Protein AF-A0A413WJU8-F1 (afdb_monomer_lite)

Structure (mmCIF, N/CA/C/O backbone):
data_AF-A0A413WJU8-F1
#
_entry.id   AF-A0A413WJU8-F1
#
loop_
_atom_site.group_PDB
_atom_site.id
_atom_site.type_symbol
_atom_site.label_atom_id
_atom_site.label_alt_id
_atom_site.label_comp_id
_atom_site.label_asym_id
_atom_site.label_entity_id
_atom_site.label_seq_id
_atom_site.pdbx_PDB_ins_code
_atom_site.Cartn_x
_atom_site.Cartn_y
_atom_site.Cartn_z
_atom_site.occupancy
_atom_site.B_iso_or_equiv
_atom_site.auth_seq_id
_atom_site.auth_comp_id
_atom_site.auth_asym_id
_atom_site.auth_atom_id
_atom_site.pdbx_PDB_model_num
ATOM 1 N N . MET A 1 1 ? -9.259 3.397 16.733 1.00 67.56 1 MET A N 1
ATOM 2 C CA . MET A 1 1 ? -8.126 4.148 16.144 1.00 67.56 1 MET A CA 1
ATOM 3 C C . MET A 1 1 ? -6.894 3.269 15.934 1.00 67.56 1 MET A C 1
ATOM 5 O O . MET A 1 1 ? -6.549 3.055 14.785 1.00 67.56 1 MET A O 1
ATOM 9 N N . LYS A 1 2 ? -6.263 2.701 16.977 1.00 79.06 2 LYS A N 1
ATOM 10 C CA . LYS A 1 2 ? -5.007 1.925 16.836 1.00 79.06 2 LYS A CA 1
ATOM 11 C C . LYS A 1 2 ? -5.095 0.730 15.860 1.00 79.06 2 LYS A C 1
ATOM 13 O O . LYS A 1 2 ? -4.256 0.617 14.979 1.00 79.06 2 LYS A O 1
ATOM 18 N N . ALA A 1 3 ? -6.145 -0.093 15.954 1.00 77.00 3 ALA A N 1
ATOM 19 C CA . ALA A 1 3 ? -6.352 -1.249 15.065 1.00 77.00 3 ALA A CA 1
ATOM 20 C C . ALA A 1 3 ? -6.531 -0.870 13.580 1.00 77.00 3 ALA A C 1
ATOM 22 O O . ALA A 1 3 ? -6.028 -1.556 12.700 1.00 77.00 3 ALA A O 1
ATOM 23 N N . PHE A 1 4 ? -7.183 0.263 13.297 1.00 81.81 4 PHE A N 1
ATOM 24 C CA . PHE A 1 4 ? -7.362 0.757 11.928 1.00 81.81 4 PHE A CA 1
ATOM 25 C C . PHE A 1 4 ? -6.028 1.089 11.260 1.00 81.81 4 PHE A C 1
ATOM 27 O O . PHE A 1 4 ? -5.794 0.664 10.137 1.00 81.81 4 PHE A O 1
ATOM 34 N N . TRP A 1 5 ? -5.136 1.796 11.960 1.00 77.12 5 TRP A N 1
ATOM 35 C CA . TRP A 1 5 ? -3.819 2.146 11.424 1.00 77.12 5 TRP A CA 1
ATOM 36 C C . TRP A 1 5 ? -2.914 0.928 11.230 1.00 77.12 5 TRP A C 1
ATOM 38 O O . TRP A 1 5 ? -2.147 0.899 10.274 1.00 77.12 5 TRP A O 1
ATOM 48 N N . ILE A 1 6 ? -3.039 -0.092 12.085 1.00 81.12 6 ILE A N 1
ATOM 49 C CA . ILE A 1 6 ? -2.330 -1.368 11.916 1.00 81.12 6 ILE A CA 1
ATOM 50 C C . ILE A 1 6 ? -2.836 -2.087 10.661 1.00 81.12 6 ILE A C 1
ATOM 52 O O . ILE A 1 6 ? -2.034 -2.445 9.805 1.00 81.12 6 ILE A O 1
ATOM 56 N N . ASN A 1 7 ? -4.155 -2.230 10.506 1.00 78.31 7 ASN A N 1
ATOM 57 C CA . ASN A 1 7 ? -4.747 -2.877 9.333 1.00 78.31 7 ASN A CA 1
ATOM 58 C C . ASN A 1 7 ? -4.451 -2.101 8.044 1.00 78.31 7 ASN A C 1
ATOM 60 O O . ASN A 1 7 ? -4.104 -2.699 7.033 1.00 78.31 7 ASN A O 1
ATOM 64 N N . PHE A 1 8 ? -4.533 -0.770 8.083 1.00 81.44 8 PHE A N 1
ATOM 65 C CA . PHE A 1 8 ? -4.176 0.086 6.956 1.00 81.44 8 PHE A CA 1
ATOM 66 C C . 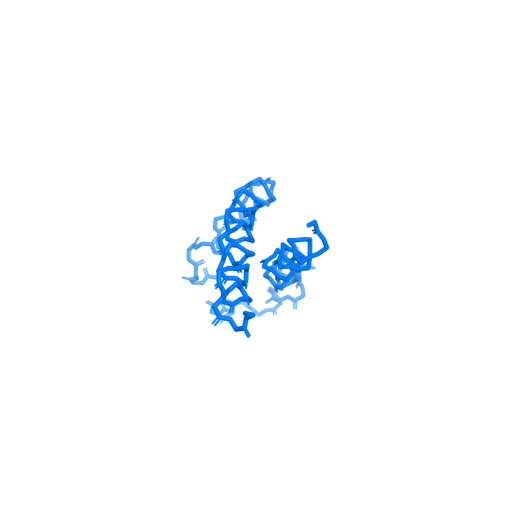PHE A 1 8 ? -2.704 -0.060 6.583 1.00 81.44 8 PHE A C 1
ATOM 68 O O . PHE A 1 8 ? -2.400 -0.305 5.421 1.00 81.44 8 PHE A O 1
ATOM 75 N N . GLY A 1 9 ? -1.800 0.022 7.562 1.00 79.19 9 GLY A N 1
ATOM 76 C CA . GLY A 1 9 ? -0.372 -0.179 7.339 1.00 79.19 9 GLY A CA 1
ATOM 77 C C . GLY A 1 9 ? -0.072 -1.550 6.741 1.00 79.19 9 GLY A C 1
ATOM 78 O O . GLY A 1 9 ? 0.725 -1.640 5.819 1.00 79.19 9 GLY A O 1
ATOM 79 N N . TYR A 1 10 ? -0.755 -2.602 7.192 1.00 78.06 10 TYR A N 1
ATOM 80 C CA . TYR A 1 10 ? -0.559 -3.954 6.669 1.00 78.06 10 TYR A CA 1
ATOM 81 C C . TYR A 1 10 ? -1.058 -4.101 5.225 1.00 78.06 10 TYR A C 1
ATOM 83 O O . TYR A 1 10 ? -0.335 -4.591 4.363 1.00 78.06 10 TYR A O 1
ATOM 91 N N . VAL A 1 11 ? -2.276 -3.629 4.945 1.00 76.19 11 VAL A N 1
ATOM 92 C CA . VAL A 1 11 ? -2.887 -3.695 3.607 1.00 76.19 11 VAL A CA 1
ATOM 93 C C . VAL A 1 11 ? -2.141 -2.810 2.612 1.00 76.19 11 VAL A C 1
ATOM 95 O O . VAL A 1 11 ? -2.017 -3.176 1.450 1.00 76.19 11 VAL A O 1
ATOM 98 N N . PHE A 1 12 ? -1.628 -1.663 3.056 1.00 77.44 12 PHE A N 1
ATOM 99 C CA . PHE A 1 12 ? -0.906 -0.728 2.203 1.00 77.44 12 PHE A CA 1
ATOM 100 C C . PHE A 1 12 ? 0.559 -1.139 2.001 1.00 77.44 12 PHE A C 1
ATOM 102 O O . PHE A 1 12 ? 1.012 -1.248 0.867 1.00 77.44 12 PHE A O 1
ATOM 109 N N . ALA A 1 13 ? 1.312 -1.410 3.071 1.00 71.88 13 ALA A N 1
ATOM 110 C CA . ALA A 1 13 ? 2.762 -1.603 2.991 1.00 71.88 13 ALA A CA 1
ATOM 111 C C . ALA A 1 13 ? 3.178 -2.928 2.336 1.00 71.88 13 ALA A C 1
ATOM 113 O O . ALA A 1 13 ? 4.143 -2.942 1.575 1.00 71.88 13 ALA A O 1
ATOM 114 N N . VAL A 1 14 ? 2.462 -4.029 2.597 1.00 70.69 14 VAL A N 1
ATOM 115 C CA . VAL A 1 14 ? 2.807 -5.364 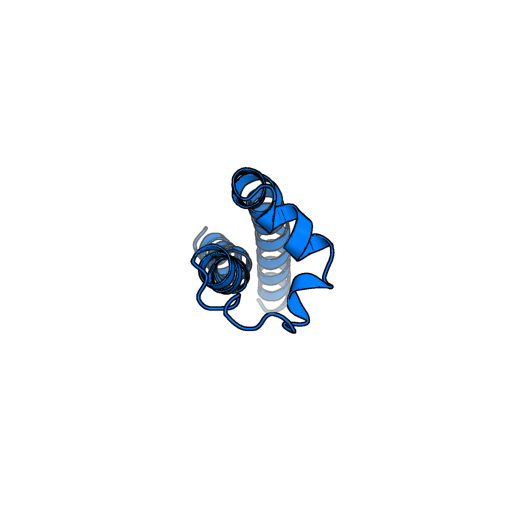2.066 1.00 70.69 14 VAL A CA 1
ATOM 116 C C . VAL A 1 14 ? 2.881 -5.396 0.528 1.00 70.69 14 VAL A C 1
ATOM 118 O O . VAL A 1 14 ? 3.829 -5.974 0.013 1.00 70.69 14 VAL A O 1
ATOM 121 N N . PRO A 1 15 ? 1.952 -4.773 -0.216 1.00 67.62 15 PRO A N 1
ATOM 122 C CA . PRO A 1 15 ? 2.021 -4.671 -1.678 1.00 67.62 15 PRO A CA 1
ATOM 123 C C . PRO A 1 15 ? 2.773 -3.438 -2.201 1.00 67.62 15 PRO A C 1
ATOM 125 O O . PRO A 1 15 ? 3.289 -3.477 -3.316 1.00 67.62 15 PRO A O 1
ATOM 128 N N . VAL A 1 16 ? 2.905 -2.366 -1.413 1.00 71.31 16 VAL A N 1
ATOM 129 C CA . VAL A 1 16 ? 3.762 -1.220 -1.773 1.00 71.31 16 VAL A CA 1
ATOM 130 C C . VAL A 1 16 ? 5.241 -1.618 -1.799 1.00 71.31 16 VAL A C 1
ATOM 132 O O . VAL A 1 16 ? 5.961 -1.193 -2.693 1.00 71.31 16 VAL A O 1
ATOM 135 N N . LEU A 1 17 ? 5.708 -2.452 -0.867 1.00 66.94 17 LEU A N 1
ATOM 136 C CA . LEU A 1 17 ? 7.099 -2.923 -0.816 1.00 66.94 17 LEU A CA 1
ATOM 137 C C . LEU A 1 17 ? 7.571 -3.621 -2.112 1.00 66.94 17 LEU A C 1
ATOM 139 O O . LEU A 1 17 ? 8.577 -3.183 -2.674 1.00 66.94 17 LEU A O 1
ATOM 143 N N . PRO A 1 18 ? 6.876 -4.651 -2.637 1.00 65.19 18 PRO A N 1
ATOM 144 C CA . PRO A 1 18 ? 7.230 -5.257 -3.912 1.00 65.19 18 PRO A CA 1
ATOM 145 C C . PRO A 1 18 ? 7.040 -4.278 -5.073 1.00 65.19 18 PRO A C 1
ATOM 147 O O . PRO A 1 18 ? 7.866 -4.277 -5.975 1.00 65.19 18 PRO A O 1
ATOM 150 N N . PHE A 1 19 ? 6.044 -3.385 -5.038 1.00 68.94 19 PHE A N 1
ATOM 151 C CA . PHE A 1 19 ? 5.907 -2.343 -6.060 1.00 68.94 19 PHE A CA 1
ATOM 152 C C . PHE A 1 19 ? 7.128 -1.409 -6.108 1.00 68.94 19 PHE A C 1
ATOM 154 O O . PHE A 1 19 ? 7.676 -1.164 -7.178 1.00 68.94 19 PHE A O 1
ATOM 161 N N . ILE A 1 20 ? 7.613 -0.947 -4.952 1.00 67.69 20 ILE A N 1
ATOM 162 C CA . ILE A 1 20 ? 8.822 -0.119 -4.839 1.00 67.69 20 ILE A CA 1
ATOM 163 C C . ILE A 1 20 ? 10.055 -0.887 -5.325 1.00 67.69 20 ILE A C 1
ATOM 165 O O . ILE A 1 20 ? 10.892 -0.300 -6.006 1.00 67.69 20 ILE A O 1
ATOM 169 N N . ALA A 1 21 ? 10.180 -2.179 -5.011 1.00 67.38 21 ALA A N 1
ATOM 170 C CA . ALA A 1 21 ? 11.278 -3.014 -5.502 1.00 67.38 21 ALA A CA 1
ATOM 171 C C . ALA A 1 21 ? 11.252 -3.157 -7.037 1.00 67.38 21 ALA A C 1
ATOM 173 O O . ALA A 1 21 ? 12.280 -3.037 -7.701 1.00 67.38 21 ALA A O 1
ATOM 174 N N . VAL A 1 22 ? 10.065 -3.336 -7.620 1.00 67.69 22 VAL A N 1
ATOM 175 C CA . VAL A 1 22 ? 9.888 -3.407 -9.074 1.00 67.69 22 VAL A CA 1
ATOM 176 C C . VAL A 1 22 ? 10.224 -2.055 -9.723 1.00 67.69 22 VAL A C 1
ATOM 178 O O . VAL A 1 22 ? 11.045 -2.014 -10.632 1.00 67.69 22 VAL A O 1
ATOM 181 N N . VAL A 1 23 ? 9.689 -0.937 -9.222 1.00 65.25 23 VAL A N 1
ATOM 182 C CA . VAL A 1 23 ? 9.956 0.408 -9.774 1.00 65.25 23 VAL A CA 1
ATOM 183 C C . VAL A 1 23 ? 11.426 0.827 -9.625 1.00 65.25 23 VAL A C 1
ATOM 185 O O . VAL A 1 23 ? 11.964 1.471 -10.519 1.00 65.25 23 VAL A O 1
ATOM 188 N N . ASN A 1 24 ? 12.108 0.432 -8.543 1.00 66.19 24 ASN A N 1
ATOM 189 C CA . ASN A 1 24 ? 13.549 0.674 -8.367 1.00 66.19 24 ASN A CA 1
ATOM 190 C C . ASN A 1 24 ? 14.439 -0.306 -9.155 1.00 66.19 24 ASN A C 1
ATOM 192 O O . ASN A 1 24 ? 15.655 -0.314 -8.977 1.00 66.19 24 ASN A O 1
ATOM 196 N N . GLY A 1 25 ? 13.856 -1.136 -10.022 1.00 56.75 25 GLY A N 1
ATOM 197 C CA . GLY A 1 25 ? 14.595 -1.975 -10.959 1.00 56.75 25 GLY A CA 1
ATOM 198 C C . GLY A 1 25 ? 15.190 -3.251 -10.364 1.00 56.75 25 GLY A C 1
ATOM 199 O O . GLY A 1 25 ? 15.761 -4.039 -11.110 1.00 56.75 25 GLY A O 1
ATOM 200 N N . THR A 1 26 ? 15.025 -3.534 -9.067 1.00 56.16 26 THR A N 1
ATOM 201 C CA . THR A 1 26 ? 15.609 -4.745 -8.460 1.00 56.16 26 THR A CA 1
ATOM 202 C C . THR A 1 26 ? 14.902 -6.032 -8.890 1.00 56.16 26 THR A C 1
ATOM 204 O O . THR A 1 26 ? 15.517 -7.094 -8.861 1.00 56.16 26 THR A O 1
ATOM 207 N N . ALA A 1 27 ? 13.649 -5.950 -9.354 1.00 53.75 27 ALA A N 1
ATOM 208 C CA . ALA A 1 27 ? 12.895 -7.095 -9.884 1.00 53.75 27 ALA A CA 1
ATOM 209 C C . ALA A 1 27 ? 12.834 -7.163 -11.429 1.00 53.75 27 ALA A C 1
ATOM 211 O O . ALA A 1 27 ? 12.413 -8.183 -11.974 1.00 53.75 27 ALA A O 1
ATOM 212 N N . LEU A 1 28 ? 13.241 -6.096 -12.135 1.00 50.56 28 LEU A N 1
ATOM 213 C CA . LEU A 1 28 ? 13.192 -5.986 -13.605 1.00 50.56 28 LEU A CA 1
ATOM 214 C C . LEU A 1 28 ? 14.473 -6.452 -14.312 1.00 50.56 28 LEU A C 1
ATOM 216 O O . LEU A 1 28 ? 14.500 -6.512 -15.536 1.00 50.56 28 LEU A O 1
ATOM 220 N N . CYS A 1 29 ? 15.520 -6.834 -13.576 1.00 51.81 29 CYS A N 1
ATOM 221 C CA . CYS A 1 29 ? 16.762 -7.355 -14.164 1.00 51.81 29 CYS A CA 1
ATOM 222 C C . CYS A 1 29 ? 16.619 -8.738 -14.837 1.00 51.81 29 CYS A C 1
ATOM 224 O O . CYS A 1 29 ? 17.617 -9.296 -15.286 1.00 51.81 29 CYS A O 1
ATOM 226 N N . SER A 1 30 ? 15.407 -9.296 -14.919 1.00 49.12 30 SER A N 1
ATOM 227 C CA . SER A 1 30 ? 15.096 -10.488 -15.706 1.00 49.12 30 SER A CA 1
ATOM 228 C C . SER A 1 30 ? 14.129 -10.100 -16.834 1.00 49.12 30 SER A C 1
ATOM 230 O O . SER A 1 30 ? 12.968 -9.803 -16.540 1.00 49.12 30 SER A O 1
ATOM 232 N N . PRO A 1 31 ? 14.570 -10.087 -18.106 1.00 54.22 31 PRO A N 1
ATOM 233 C CA . PRO A 1 31 ? 13.704 -9.802 -19.253 1.00 54.22 31 PRO A CA 1
ATOM 234 C C . PRO A 1 31 ? 12.563 -10.824 -19.441 1.00 54.22 31 PRO A C 1
ATOM 236 O O . PRO A 1 31 ? 11.621 -10.527 -20.166 1.00 54.22 31 PRO A O 1
ATOM 239 N N . ASP A 1 32 ? 12.599 -11.961 -18.735 1.00 57.16 32 ASP A N 1
ATOM 240 C CA . ASP A 1 32 ? 11.567 -13.012 -18.732 1.00 57.16 32 ASP A CA 1
ATOM 241 C C . ASP A 1 32 ? 10.702 -13.011 -17.454 1.00 57.16 32 ASP A C 1
ATOM 243 O O . ASP A 1 32 ? 10.103 -14.024 -17.088 1.00 57.16 32 ASP A O 1
ATOM 247 N N . SER A 1 33 ? 10.677 -11.912 -16.690 1.00 53.94 33 SER A N 1
ATOM 248 C CA . SER A 1 33 ? 9.958 -11.893 -15.413 1.00 53.94 33 SER A CA 1
ATOM 249 C C . SER A 1 33 ? 8.433 -11.937 -15.628 1.00 53.94 33 SER A C 1
ATOM 251 O O . SER A 1 33 ? 7.873 -10.971 -16.153 1.00 53.94 33 SER A O 1
ATOM 253 N N . PRO A 1 34 ? 7.717 -12.974 -15.142 1.00 58.59 34 PRO A N 1
ATOM 254 C CA . PRO A 1 34 ? 6.263 -13.118 -15.309 1.00 58.59 34 PRO A CA 1
ATOM 255 C C . PRO A 1 34 ? 5.455 -12.023 -14.589 1.00 58.59 34 PRO A C 1
ATOM 257 O O . PRO A 1 34 ? 4.233 -11.963 -14.698 1.00 58.59 34 PRO A O 1
ATOM 260 N N . LEU A 1 35 ? 6.117 -11.132 -13.842 1.00 54.72 35 LEU A N 1
ATOM 261 C CA . LEU A 1 35 ? 5.494 -9.935 -13.283 1.00 54.72 35 LEU A CA 1
ATOM 262 C C . LEU A 1 35 ? 5.132 -8.896 -14.358 1.00 54.72 35 LEU A C 1
ATOM 264 O O . LEU A 1 35 ? 4.231 -8.094 -14.112 1.00 54.72 35 LEU A O 1
ATOM 268 N N . LEU A 1 36 ? 5.793 -8.911 -15.525 1.00 55.31 36 LEU A N 1
ATOM 269 C CA . LEU A 1 36 ? 5.442 -8.049 -16.661 1.00 55.31 36 LEU A CA 1
ATOM 270 C C . LEU A 1 36 ? 4.120 -8.471 -17.326 1.00 55.31 36 LEU A C 1
ATOM 272 O O . LEU A 1 36 ? 3.412 -7.619 -17.858 1.00 55.31 36 LEU A O 1
ATOM 276 N N . ASP A 1 37 ? 3.760 -9.755 -17.235 1.00 58.84 37 ASP A N 1
ATOM 277 C CA . ASP A 1 37 ? 2.523 -10.311 -17.804 1.00 58.84 37 ASP A CA 1
ATOM 278 C C . ASP A 1 37 ? 1.278 -9.999 -16.969 1.00 58.84 37 ASP A C 1
ATOM 280 O O . ASP A 1 37 ? 0.152 -10.253 -17.399 1.00 58.84 37 ASP A O 1
ATOM 284 N N . ILE A 1 38 ? 1.444 -9.439 -15.767 1.00 61.62 38 ILE A N 1
ATOM 285 C CA . ILE A 1 38 ? 0.316 -9.046 -14.926 1.00 61.62 38 ILE A CA 1
ATOM 286 C C . ILE A 1 38 ? -0.101 -7.621 -15.333 1.00 61.62 38 ILE A C 1
ATOM 288 O O . ILE A 1 38 ? 0.568 -6.654 -14.957 1.00 61.62 38 ILE A O 1
ATOM 292 N N . PRO A 1 39 ? -1.234 -7.436 -16.042 1.00 59.19 39 PRO A N 1
ATOM 293 C CA . PRO A 1 39 ? -1.602 -6.151 -16.648 1.00 59.19 39 PRO A CA 1
ATOM 294 C C . PRO A 1 39 ? -1.773 -5.024 -15.620 1.00 59.19 39 PRO A C 1
ATOM 296 O O . PRO A 1 39 ? -1.508 -3.858 -15.908 1.00 59.19 39 PRO A O 1
ATOM 299 N N . VAL A 1 40 ? -2.160 -5.370 -14.389 1.00 60.75 40 VAL A N 1
ATOM 300 C CA . VAL A 1 40 ? -2.254 -4.429 -13.264 1.00 60.75 40 VAL A CA 1
ATOM 301 C C . VAL A 1 40 ? -0.880 -3.891 -12.850 1.00 60.75 40 VAL A C 1
ATOM 303 O O . VAL A 1 40 ? -0.748 -2.696 -12.599 1.00 60.75 40 VAL A O 1
ATOM 306 N N . LEU A 1 41 ? 0.148 -4.743 -12.802 1.00 63.19 41 LEU A N 1
ATOM 307 C CA . LEU A 1 41 ? 1.519 -4.324 -12.495 1.00 63.19 41 LEU A CA 1
ATOM 308 C C . LEU A 1 41 ? 2.087 -3.461 -13.625 1.00 63.19 41 LEU A C 1
ATOM 310 O O . LEU A 1 41 ? 2.678 -2.420 -13.343 1.00 63.19 41 LEU A O 1
ATOM 314 N N . GLY A 1 42 ? 1.823 -3.825 -14.884 1.00 61.31 42 GLY A N 1
ATOM 315 C CA . GLY A 1 42 ? 2.194 -3.025 -16.055 1.00 61.31 42 GLY A CA 1
ATOM 316 C C . GLY A 1 42 ? 1.585 -1.615 -16.053 1.00 61.31 42 GLY A C 1
ATOM 317 O O . GLY A 1 42 ? 2.291 -0.641 -16.305 1.00 61.31 42 GLY A O 1
ATOM 318 N N . PHE A 1 43 ? 0.304 -1.475 -15.689 1.00 64.19 43 PHE A N 1
ATOM 319 C CA . PHE A 1 43 ? -0.363 -0.170 -15.569 1.00 64.19 43 PHE A CA 1
ATOM 320 C C . PHE A 1 43 ? 0.302 0.736 -14.522 1.00 64.19 43 PHE A C 1
ATOM 322 O O . PHE A 1 43 ? 0.565 1.910 -14.786 1.00 64.19 43 PHE A O 1
ATOM 329 N N . PHE A 1 44 ? 0.613 0.194 -13.342 1.00 65.88 44 PHE A N 1
ATOM 330 C CA . PHE A 1 44 ? 1.254 0.972 -12.284 1.00 65.88 44 PHE A CA 1
ATOM 331 C C . PHE A 1 44 ? 2.736 1.248 -12.555 1.00 65.88 44 PHE A C 1
ATOM 333 O O . PHE A 1 44 ? 3.231 2.292 -12.145 1.00 65.88 44 PHE A O 1
ATOM 340 N N . LEU A 1 45 ? 3.436 0.373 -13.280 1.00 64.69 45 LEU A N 1
ATOM 341 C CA . LEU A 1 45 ? 4.796 0.639 -13.758 1.00 64.69 45 LEU A CA 1
ATOM 342 C C . LEU A 1 45 ? 4.835 1.759 -14.799 1.00 64.69 45 LEU A C 1
ATOM 344 O O . LEU A 1 45 ? 5.716 2.612 -14.744 1.00 64.69 45 LEU A O 1
ATOM 348 N N . ALA A 1 46 ? 3.864 1.790 -15.713 1.00 67.56 46 ALA A N 1
ATOM 349 C CA . ALA A 1 46 ? 3.738 2.853 -16.707 1.00 67.56 46 ALA A CA 1
ATOM 350 C C . ALA A 1 46 ? 3.332 4.200 -16.081 1.00 67.56 46 ALA A C 1
ATOM 352 O O . ALA A 1 46 ? 3.645 5.256 -16.624 1.00 67.56 46 ALA A O 1
ATOM 353 N N . ASN A 1 47 ? 2.626 4.174 -14.946 1.00 68.88 47 ASN A N 1
ATOM 354 C CA . ASN A 1 47 ? 2.116 5.361 -14.263 1.00 68.88 47 ASN A CA 1
ATOM 355 C C . ASN A 1 47 ? 2.220 5.235 -12.727 1.00 68.88 47 ASN A C 1
ATOM 357 O O . ASN A 1 47 ? 1.207 5.115 -12.029 1.00 68.88 47 ASN A O 1
ATOM 361 N N . PRO A 1 48 ? 3.437 5.316 -12.160 1.00 67.44 48 PRO A N 1
ATOM 362 C CA . PRO A 1 48 ? 3.668 5.053 -10.737 1.00 67.44 48 PRO A CA 1
ATOM 363 C C . PRO A 1 48 ? 3.001 6.075 -9.813 1.00 67.44 48 PRO A C 1
ATOM 365 O O . PRO A 1 48 ? 2.631 5.748 -8.685 1.00 67.44 48 PRO A O 1
ATOM 368 N N . LEU A 1 49 ? 2.753 7.294 -10.302 1.00 72.88 49 LEU A N 1
ATOM 369 C CA . LEU A 1 49 ? 2.030 8.334 -9.564 1.00 72.88 49 LEU A CA 1
ATOM 370 C C . LEU A 1 49 ? 0.567 7.960 -9.279 1.00 72.88 49 LEU A C 1
ATOM 372 O O . LEU A 1 49 ? -0.001 8.460 -8.313 1.00 72.88 49 LEU A O 1
ATOM 376 N N . TRP A 1 50 ? -0.034 7.064 -10.072 1.00 74.38 50 TRP A N 1
ATOM 377 C CA . TRP A 1 50 ? -1.409 6.593 -9.872 1.00 74.38 50 TRP A CA 1
ATOM 378 C C . TRP A 1 50 ? -1.519 5.451 -8.863 1.00 74.38 50 TRP A C 1
ATOM 380 O O . TRP A 1 50 ? -2.599 5.221 -8.317 1.00 74.38 50 TRP A O 1
ATOM 390 N N . PHE A 1 51 ? -0.411 4.771 -8.557 1.00 73.12 51 PHE A N 1
ATOM 391 C CA . PHE A 1 51 ? -0.397 3.689 -7.577 1.00 73.12 51 PHE A CA 1
ATOM 392 C C . PHE A 1 51 ? -0.787 4.189 -6.187 1.00 73.12 51 PHE A C 1
ATOM 394 O O . PHE A 1 51 ? -1.702 3.652 -5.574 1.00 73.12 51 PHE A O 1
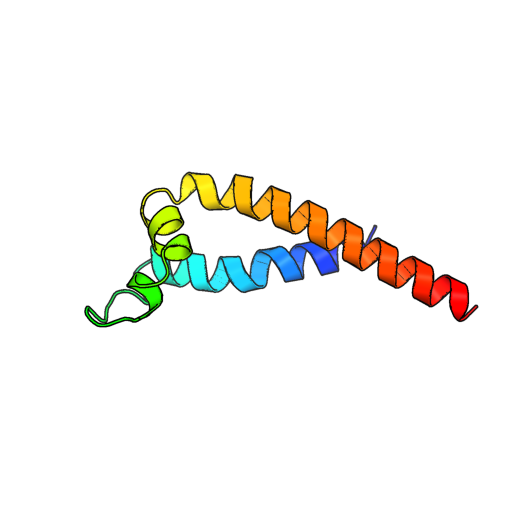ATOM 401 N N . ILE A 1 52 ? -0.168 5.273 -5.715 1.00 74.56 52 ILE A N 1
ATOM 402 C CA . ILE A 1 52 ? -0.429 5.825 -4.380 1.00 74.56 52 ILE A CA 1
ATOM 403 C C . ILE A 1 52 ? -1.908 6.211 -4.174 1.00 74.56 52 ILE A C 1
ATOM 405 O O . ILE A 1 52 ? -2.490 5.743 -3.196 1.00 74.56 52 ILE A O 1
ATOM 409 N N . PRO A 1 53 ? -2.560 7.016 -5.039 1.00 79.88 53 PRO A N 1
ATOM 410 C CA . PRO A 1 53 ? -3.949 7.414 -4.821 1.00 79.88 53 PRO A CA 1
ATOM 411 C C . PRO A 1 53 ? -4.939 6.257 -5.001 1.00 79.88 53 PRO A C 1
ATOM 413 O O . PRO A 1 53 ? -5.832 6.093 -4.171 1.00 79.88 53 PRO A O 1
ATOM 416 N N . VAL A 1 54 ? -4.784 5.423 -6.036 1.00 82.12 54 VAL A N 1
ATOM 417 C CA . VAL A 1 54 ? -5.717 4.312 -6.305 1.00 82.12 54 VAL A CA 1
ATOM 418 C C . VAL A 1 54 ? -5.581 3.230 -5.239 1.00 82.12 54 VAL A C 1
ATOM 420 O O . VAL A 1 54 ? -6.572 2.806 -4.638 1.00 82.12 54 VAL A O 1
ATOM 423 N N . TYR A 1 55 ? -4.346 2.816 -4.958 1.00 77.50 55 TYR A N 1
ATOM 424 C CA . TYR A 1 55 ? -4.072 1.788 -3.966 1.00 77.50 55 TYR A CA 1
ATOM 425 C C . TYR A 1 55 ? -4.320 2.292 -2.543 1.00 77.50 55 TYR A C 1
ATOM 427 O O . TYR A 1 55 ? -4.841 1.560 -1.705 1.00 77.50 55 TYR A O 1
ATOM 435 N N . GLY A 1 56 ? -4.027 3.565 -2.270 1.00 81.25 56 GLY A N 1
ATOM 436 C CA . GLY A 1 56 ? -4.330 4.210 -0.996 1.00 81.25 56 GLY A CA 1
ATOM 437 C C . GLY A 1 56 ? -5.828 4.220 -0.693 1.00 81.25 56 GLY A C 1
ATOM 438 O O . GLY A 1 56 ? -6.229 3.827 0.402 1.00 81.25 56 GLY A O 1
ATOM 439 N N . LEU A 1 57 ? -6.672 4.585 -1.666 1.00 86.50 57 LEU A N 1
ATOM 440 C CA . LEU A 1 57 ? -8.132 4.538 -1.515 1.00 86.50 57 LEU A CA 1
ATOM 441 C C . LEU A 1 57 ? -8.643 3.115 -1.269 1.00 86.50 57 LEU A C 1
ATOM 443 O O . LEU A 1 57 ? -9.475 2.900 -0.384 1.00 86.50 57 LEU A O 1
ATOM 447 N N . PHE A 1 58 ? -8.114 2.137 -2.005 1.00 85.00 58 PHE A N 1
ATOM 448 C CA . PHE A 1 58 ? -8.431 0.729 -1.782 1.00 85.00 58 PHE A CA 1
ATOM 449 C C . PHE A 1 58 ? -8.039 0.280 -0.366 1.00 85.00 58 PHE A C 1
ATOM 451 O O . PHE A 1 58 ? -8.867 -0.270 0.364 1.00 85.00 58 PHE A O 1
ATOM 458 N N . ALA A 1 59 ? -6.812 0.579 0.064 1.00 83.75 59 ALA A N 1
ATOM 459 C CA . ALA A 1 59 ? -6.311 0.219 1.383 1.00 83.75 59 ALA A CA 1
ATOM 460 C C . ALA A 1 59 ? -7.128 0.868 2.509 1.00 83.75 59 ALA A C 1
ATOM 462 O O . ALA A 1 59 ? -7.430 0.206 3.501 1.00 83.75 59 ALA A O 1
ATOM 463 N N . LEU A 1 60 ? -7.562 2.124 2.345 1.00 86.62 60 LEU A N 1
ATOM 464 C CA . LEU A 1 60 ? -8.458 2.796 3.292 1.00 86.62 60 LEU A CA 1
ATOM 465 C C . LEU A 1 60 ? -9.790 2.050 3.434 1.00 86.62 60 LEU A C 1
ATOM 467 O O . LEU A 1 60 ? -10.275 1.843 4.551 1.00 86.62 60 LEU A O 1
ATOM 471 N N . PHE A 1 61 ? -10.376 1.626 2.313 1.00 86.75 61 PHE A N 1
ATOM 472 C CA . PHE A 1 61 ? -11.652 0.917 2.309 1.00 86.75 61 PHE A CA 1
ATOM 473 C C . PHE A 1 61 ? -11.539 -0.458 2.980 1.00 86.75 61 PHE A C 1
ATOM 475 O O . PHE A 1 61 ? -12.344 -0.804 3.850 1.00 86.75 61 PHE A O 1
ATOM 482 N N . VAL A 1 62 ? -10.499 -1.218 2.634 1.00 85.38 62 VAL A N 1
ATOM 483 C CA . VAL A 1 62 ? -10.241 -2.549 3.199 1.00 85.38 62 VAL A CA 1
ATOM 484 C C . VAL A 1 62 ? -9.904 -2.464 4.687 1.00 85.38 62 VAL A C 1
ATOM 486 O O . VAL A 1 62 ? -10.468 -3.221 5.477 1.00 85.38 62 VAL A O 1
ATOM 489 N N . ALA A 1 63 ? -9.068 -1.511 5.104 1.00 86.25 63 ALA A N 1
ATOM 490 C CA . ALA A 1 63 ? -8.733 -1.311 6.512 1.00 86.25 63 ALA A CA 1
ATOM 491 C C . ALA A 1 63 ? -9.974 -0.978 7.347 1.00 86.25 63 ALA A C 1
ATOM 493 O O . ALA A 1 63 ? -10.179 -1.550 8.421 1.00 86.25 63 ALA A O 1
ATOM 494 N N . LYS A 1 64 ? -10.855 -0.112 6.827 1.00 85.56 64 LYS A N 1
ATOM 495 C CA . LYS A 1 64 ? -12.134 0.207 7.472 1.00 85.56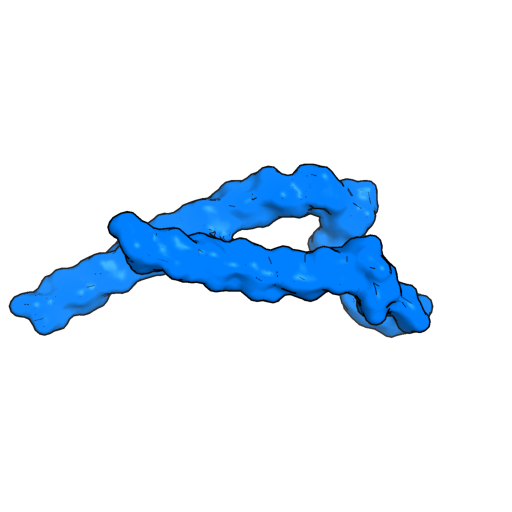 64 LYS A CA 1
ATOM 496 C C . LYS A 1 64 ? -13.006 -1.040 7.625 1.00 85.56 64 LYS A C 1
ATOM 498 O O . LYS A 1 64 ? -13.582 -1.259 8.691 1.00 85.56 64 LYS A O 1
ATOM 503 N N . TRP A 1 65 ? -13.086 -1.872 6.589 1.00 88.12 65 TRP A N 1
ATOM 504 C CA . TRP A 1 65 ? -13.859 -3.111 6.616 1.00 88.12 65 TRP A CA 1
ATOM 505 C C . TRP A 1 65 ? -13.293 -4.151 7.590 1.00 88.12 65 TRP A C 1
ATOM 507 O O . TRP A 1 65 ? -14.055 -4.733 8.365 1.00 88.12 65 TRP A O 1
ATOM 517 N N . MET A 1 66 ? -11.972 -4.348 7.611 1.00 82.69 66 MET A N 1
ATOM 518 C CA . MET A 1 66 ? -11.300 -5.249 8.554 1.00 82.69 66 MET A CA 1
ATOM 519 C C . MET A 1 66 ? -11.518 -4.808 10.000 1.00 82.69 66 MET A C 1
ATOM 521 O O . MET A 1 66 ? -11.970 -5.603 10.820 1.00 82.69 66 MET A O 1
ATOM 525 N N . THR A 1 67 ? -11.311 -3.527 10.305 1.00 85.25 67 THR A N 1
ATOM 526 C CA . THR A 1 67 ? -11.533 -3.009 11.661 1.00 85.25 67 THR A CA 1
ATOM 527 C C . THR A 1 67 ? -12.996 -3.126 12.090 1.00 85.25 67 THR A C 1
ATOM 529 O O . THR A 1 67 ? -13.270 -3.471 13.239 1.00 85.25 67 THR A O 1
ATOM 532 N N . AL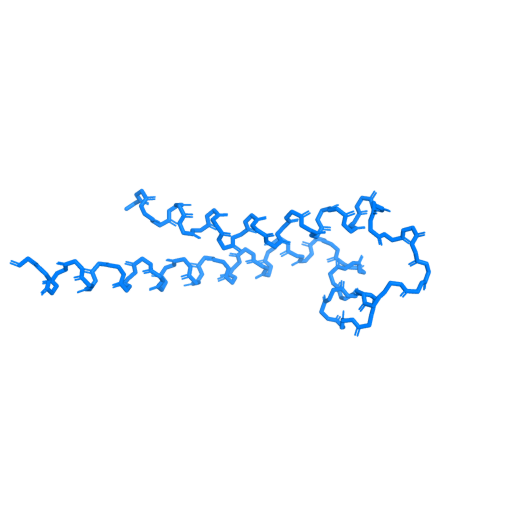A A 1 68 ? -13.955 -2.913 11.182 1.00 86.06 68 ALA A N 1
ATOM 533 C CA . ALA A 1 68 ? -15.371 -3.129 11.485 1.00 86.06 68 ALA A CA 1
ATOM 534 C C . ALA A 1 68 ? -15.688 -4.607 11.787 1.00 86.06 68 ALA A C 1
ATOM 536 O O . ALA A 1 68 ? -16.529 -4.902 12.639 1.00 86.06 68 ALA A O 1
ATOM 537 N N . ARG A 1 69 ? -15.016 -5.551 11.114 1.00 84.25 69 ARG A N 1
ATOM 538 C CA . ARG A 1 69 ? -15.137 -6.991 11.393 1.00 84.25 69 ARG A CA 1
ATOM 539 C C . ARG A 1 69 ? -14.552 -7.363 12.755 1.00 84.25 69 ARG A C 1
ATOM 541 O O . ARG A 1 69 ? -15.205 -8.087 13.503 1.00 84.25 69 ARG A O 1
ATOM 548 N N . GLU A 1 70 ? -13.382 -6.833 13.102 1.00 82.19 70 GLU A N 1
ATOM 549 C CA . GLU A 1 70 ? -12.750 -7.057 14.410 1.00 82.19 70 GLU A CA 1
ATOM 550 C C . GLU A 1 70 ? -13.622 -6.547 15.560 1.00 82.19 70 GLU A C 1
ATOM 552 O O . GLU A 1 70 ? -13.848 -7.269 16.529 1.00 82.19 70 GLU A O 1
ATOM 557 N N . GLN A 1 71 ? -14.186 -5.342 15.428 1.00 83.06 71 GLN A N 1
ATOM 558 C CA . GLN A 1 71 ? -15.091 -4.769 16.429 1.00 83.06 71 GLN A CA 1
ATOM 559 C C . GLN A 1 71 ? -16.344 -5.629 16.634 1.00 83.06 71 GLN A C 1
ATOM 561 O O . GLN A 1 71 ? -16.718 -5.907 17.772 1.00 83.06 71 GLN A O 1
ATOM 566 N N . LYS A 1 72 ? -16.963 -6.108 15.545 1.00 79.50 72 LYS A N 1
ATOM 567 C CA . LYS A 1 72 ? -18.113 -7.025 15.620 1.00 79.50 72 LYS A CA 1
ATOM 568 C C . LYS A 1 72 ? -17.754 -8.359 16.277 1.00 79.50 72 LYS A C 1
ATOM 570 O O . LYS A 1 72 ? -18.559 -8.898 17.030 1.00 79.50 72 LYS A O 1
ATOM 575 N N . SER A 1 73 ? -16.564 -8.898 16.007 1.00 79.00 73 SER A N 1
ATOM 576 C CA . SER A 1 73 ? -16.105 -10.143 16.631 1.00 79.00 73 SER A CA 1
ATOM 577 C C . SER A 1 73 ? -15.802 -9.971 18.120 1.00 79.00 73 SER A C 1
ATOM 579 O O . SER A 1 73 ? -16.091 -10.882 18.891 1.00 79.00 73 SER A O 1
ATOM 581 N N . HIS A 1 74 ? -15.232 -8.836 18.531 1.00 70.81 74 HIS A N 1
ATOM 582 C CA . HIS A 1 74 ? -15.003 -8.527 19.943 1.00 70.81 74 HIS A CA 1
ATOM 583 C C . HIS A 1 74 ? -16.320 -8.342 20.702 1.00 70.81 74 HIS A C 1
ATOM 585 O O . HIS A 1 74 ? -16.480 -8.925 21.766 1.00 70.81 74 HIS A O 1
ATOM 591 N N . ALA A 1 75 ? -17.286 -7.620 20.126 1.00 73.06 75 ALA A N 1
ATOM 592 C CA . ALA A 1 75 ? -18.608 -7.422 20.725 1.00 73.06 75 ALA A CA 1
ATOM 593 C C . ALA A 1 75 ? -19.427 -8.719 20.867 1.00 73.06 75 ALA A C 1
ATOM 595 O O . ALA A 1 75 ? -20.330 -8.778 21.684 1.00 73.06 75 ALA A O 1
ATOM 596 N N . ARG A 1 76 ? -19.130 -9.758 20.073 1.00 70.00 76 ARG A N 1
ATOM 597 C CA . ARG A 1 76 ? -19.748 -11.091 20.205 1.00 70.00 76 ARG A CA 1
ATOM 598 C C . ARG A 1 76 ? -19.105 -11.979 21.273 1.00 70.00 76 ARG A C 1
ATOM 600 O O . ARG A 1 76 ? -19.666 -13.025 21.580 1.00 70.00 76 ARG A O 1
ATOM 607 N N . ARG A 1 77 ? -17.898 -11.639 21.735 1.00 67.75 77 ARG A N 1
A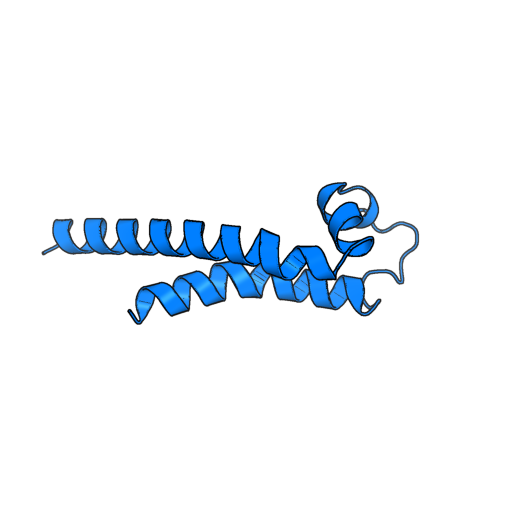TOM 608 C CA . ARG A 1 77 ? -17.121 -12.422 22.713 1.00 67.75 77 ARG A CA 1
ATOM 609 C C . ARG A 1 77 ? -17.149 -11.820 24.123 1.00 67.75 77 ARG A C 1
ATOM 611 O O . ARG A 1 77 ? -16.650 -12.471 25.034 1.00 67.75 77 ARG A O 1
ATOM 618 N N . ALA A 1 78 ? -17.663 -10.600 24.265 1.00 56.12 78 ALA A N 1
ATOM 619 C CA . ALA A 1 78 ? -17.917 -9.919 25.532 1.00 56.12 78 ALA A CA 1
ATOM 620 C C . ALA A 1 78 ? -19.385 -10.101 25.928 1.00 56.12 78 ALA A C 1
ATOM 622 O O . ALA A 1 78 ? -19.642 -10.177 27.146 1.00 56.12 78 ALA A O 1
#

Foldseek 3Di:
DVQLVVQLCCQQVVVVVVLVCVLVPVQVPDVPRCLCVPVVSVVCSVPVVVCCVVSSVVSNVVSVVVVVVVVVVVVVVD

Sequence (78 aa):
MKAFWINFGYVFAVPVLPFIAVVNGTALCSPDSPLLDIPVLGFFLANPLWFIPVYGLFALFVAKWMTAREQKSHARRA

pLDDT: mean 71.23, std 10.66, range [49.12, 88.12]

Radius of gyration: 16.17 Å; chains: 1; bounding box: 36×22×45 Å

Secondary structure (DSSP, 8-state):
-HHHHHHHHHHHHHHHHHHHHHHTTTTTS-TT-TTTT-HHHHHHHH-HHHHHHHHHHHHHHHHHHHHHHHHHHHHTT-